Protein AF-A0AAE4Z871-F1 (afdb_monomer_lite)

Radius of gyration: 16.21 Å; chains: 1; bounding box: 38×29×52 Å

InterPro domains:
  IPR029467 Cytochrome c7-like [PF14522] (44-111)
  IPR036280 Multiheme cytochrome superfamily [SSF48695] (10-112)

Structure (mmCIF, N/CA/C/O backbone):
data_AF-A0AAE4Z871-F1
#
_entry.id   AF-A0AAE4Z871-F1
#
loop_
_atom_site.group_PDB
_atom_site.id
_atom_site.type_symbol
_atom_site.label_atom_id
_atom_site.label_alt_id
_atom_site.label_comp_id
_atom_site.label_asym_id
_atom_site.label_entity_id
_atom_site.label_seq_id
_atom_site.pdbx_PDB_ins_code
_atom_site.Cartn_x
_atom_site.Cartn_y
_atom_site.Cartn_z
_atom_site.occupancy
_atom_site.B_iso_or_equiv
_atom_site.auth_seq_id
_atom_site.auth_comp_id
_atom_site.auth_asym_id
_atom_site.auth_atom_id
_atom_site.pdbx_PDB_model_num
ATOM 1 N N . MET A 1 1 ? 9.277 -6.569 34.953 1.00 35.94 1 MET A N 1
ATOM 2 C CA . MET A 1 1 ? 7.837 -6.602 34.624 1.00 35.94 1 MET A CA 1
ATOM 3 C C . MET A 1 1 ? 7.562 -5.436 33.687 1.00 35.94 1 MET A C 1
ATOM 5 O O . MET A 1 1 ? 7.452 -4.317 34.159 1.00 35.94 1 MET A O 1
ATOM 9 N N . LEU A 1 2 ? 7.569 -5.673 32.374 1.00 38.47 2 LEU A N 1
ATOM 10 C CA . LEU A 1 2 ? 7.158 -4.690 31.367 1.00 38.47 2 LEU A CA 1
ATOM 11 C C . LEU A 1 2 ? 5.918 -5.265 30.688 1.00 38.47 2 LEU A C 1
ATOM 13 O O . LEU A 1 2 ? 5.998 -6.241 29.948 1.00 38.47 2 LEU A O 1
ATOM 17 N N . LEU A 1 3 ? 4.769 -4.721 31.068 1.00 42.34 3 LEU A N 1
ATOM 18 C CA . LEU A 1 3 ? 3.462 -5.076 30.540 1.00 42.34 3 LEU A CA 1
ATOM 19 C C . LEU A 1 3 ? 3.262 -4.379 29.187 1.00 42.34 3 LEU A C 1
ATOM 21 O O . LEU A 1 3 ? 3.336 -3.158 29.113 1.00 42.34 3 LEU A O 1
ATOM 25 N N . GLY A 1 4 ? 2.964 -5.173 28.155 1.00 43.28 4 GLY A N 1
ATOM 26 C CA . GLY A 1 4 ? 1.944 -4.841 27.155 1.00 43.28 4 GLY A CA 1
ATOM 27 C C . GLY A 1 4 ? 2.283 -3.829 26.056 1.00 43.28 4 GLY A C 1
ATOM 28 O O . GLY A 1 4 ? 1.687 -2.762 26.024 1.00 43.28 4 GLY A O 1
ATOM 29 N N . ALA A 1 5 ? 3.114 -4.210 25.081 1.00 45.12 5 ALA A N 1
ATOM 30 C CA . ALA A 1 5 ? 3.105 -3.588 23.743 1.00 45.12 5 ALA A CA 1
ATOM 31 C C . ALA A 1 5 ? 2.596 -4.535 22.630 1.00 45.12 5 ALA A C 1
ATOM 33 O O . ALA A 1 5 ? 2.492 -4.139 21.477 1.00 45.12 5 ALA A O 1
ATOM 34 N N . PHE A 1 6 ? 2.249 -5.783 22.960 1.00 47.66 6 PHE A N 1
ATOM 35 C CA . PHE A 1 6 ? 2.046 -6.852 21.971 1.00 47.66 6 PHE A CA 1
ATOM 36 C C . PHE A 1 6 ? 0.598 -7.074 21.506 1.00 47.66 6 PHE A C 1
ATOM 38 O O . PHE A 1 6 ? 0.361 -7.978 20.720 1.00 47.66 6 PHE A O 1
ATOM 45 N N . ALA A 1 7 ? -0.374 -6.270 21.944 1.00 46.84 7 ALA A N 1
ATOM 46 C CA . ALA A 1 7 ? -1.789 -6.513 21.625 1.00 46.84 7 ALA A CA 1
ATOM 47 C C . ALA A 1 7 ? -2.278 -5.889 20.296 1.00 46.84 7 ALA A C 1
ATOM 49 O O . ALA A 1 7 ? -3.473 -5.920 20.027 1.00 46.84 7 ALA A O 1
ATOM 50 N N . TRP A 1 8 ? -1.395 -5.286 19.488 1.00 50.84 8 TRP A N 1
ATOM 51 C CA . TRP A 1 8 ? -1.806 -4.473 18.326 1.00 50.84 8 TRP A CA 1
ATOM 52 C C . TRP A 1 8 ? -1.045 -4.774 17.032 1.00 50.84 8 TRP A C 1
ATOM 54 O O . TRP A 1 8 ? -1.415 -4.244 15.986 1.00 50.84 8 TRP A O 1
ATOM 64 N N . GLN A 1 9 ? 0.005 -5.601 17.075 1.00 57.50 9 GLN A N 1
ATOM 65 C CA . GLN A 1 9 ? 0.716 -6.003 15.864 1.00 57.50 9 GLN A CA 1
ATOM 66 C C . GLN A 1 9 ? -0.124 -7.058 15.145 1.00 57.50 9 GLN A C 1
ATOM 68 O O . GLN A 1 9 ? -0.557 -8.015 15.784 1.00 57.50 9 GLN A O 1
ATOM 73 N N . GLN A 1 10 ? -0.339 -6.920 13.837 1.00 65.56 10 GLN A N 1
ATOM 74 C CA . GLN A 1 10 ? -0.950 -8.007 13.079 1.00 65.56 10 GLN A CA 1
ATOM 75 C C . GLN A 1 10 ? -0.108 -9.272 13.170 1.00 65.56 10 GLN A C 1
ATOM 77 O O . GLN A 1 10 ? 1.022 -9.328 12.673 1.00 65.56 10 GLN A O 1
ATOM 82 N N . GLU A 1 11 ? -0.676 -10.294 13.804 1.00 66.56 11 GLU A N 1
ATOM 83 C CA . GLU A 1 11 ? -0.100 -11.626 13.807 1.00 66.56 11 GLU A CA 1
ATOM 84 C C . GLU A 1 11 ? 0.019 -12.114 12.359 1.00 66.56 11 GLU A C 1
ATOM 86 O O . GLU A 1 11 ? -0.942 -12.110 11.594 1.00 66.56 11 GLU A O 1
ATOM 91 N N . GLY A 1 12 ? 1.228 -12.504 11.955 1.00 73.75 12 GLY A N 1
ATOM 92 C CA . GLY A 1 12 ? 1.465 -13.037 10.615 1.00 73.75 12 GLY A CA 1
ATOM 93 C C . GLY A 1 12 ? 1.640 -12.003 9.498 1.00 73.75 12 GLY A C 1
ATOM 94 O O . GLY A 1 12 ? 1.755 -12.426 8.344 1.00 73.75 12 GLY A O 1
ATOM 95 N N . TRP A 1 13 ? 1.739 -10.696 9.797 1.00 83.94 13 TRP A N 1
ATOM 96 C CA . TRP A 1 13 ? 2.180 -9.718 8.792 1.00 83.94 13 TRP A CA 1
ATOM 97 C C . TRP A 1 13 ? 3.550 -10.115 8.234 1.00 83.94 13 TRP A C 1
ATOM 99 O O . TRP A 1 13 ? 4.509 -10.338 8.979 1.00 83.94 13 TRP A O 1
ATOM 109 N N . LYS A 1 14 ? 3.647 -10.190 6.906 1.00 87.25 14 LYS A N 1
ATOM 110 C CA . LYS A 1 14 ? 4.905 -10.433 6.199 1.00 87.25 14 LYS A CA 1
ATOM 111 C C . LYS A 1 14 ? 5.293 -9.166 5.464 1.00 87.25 14 LYS A C 1
ATOM 113 O O . LYS A 1 14 ? 4.606 -8.776 4.524 1.00 87.25 14 LYS A O 1
ATOM 118 N N . THR A 1 15 ? 6.403 -8.562 5.879 1.00 91.19 15 THR A N 1
ATOM 119 C CA . THR A 1 15 ? 6.955 -7.382 5.214 1.00 91.19 15 THR A CA 1
ATOM 120 C C . THR A 1 15 ? 7.202 -7.682 3.729 1.00 91.19 15 THR A C 1
ATOM 122 O O . THR A 1 15 ? 7.912 -8.645 3.418 1.00 91.19 15 THR A O 1
ATOM 125 N N . PRO A 1 16 ? 6.605 -6.904 2.808 1.00 92.94 16 PRO A N 1
ATOM 126 C CA . PRO A 1 16 ? 6.835 -7.055 1.377 1.00 92.94 16 PRO A CA 1
ATOM 127 C C . PRO A 1 16 ? 8.303 -6.781 1.020 1.00 92.94 16 PRO A C 1
ATOM 129 O O . PRO A 1 16 ? 8.923 -5.926 1.648 1.00 92.94 16 PRO A O 1
ATOM 132 N N . PRO A 1 17 ? 8.878 -7.449 0.007 1.00 95.19 17 PRO A N 1
ATOM 133 C CA . PRO A 1 17 ? 10.229 -7.129 -0.444 1.00 95.19 17 PRO A CA 1
ATOM 134 C C . PRO A 1 17 ? 10.292 -5.708 -1.019 1.00 95.19 17 PRO A C 1
ATOM 136 O O . PRO A 1 17 ? 9.356 -5.270 -1.685 1.00 95.19 17 PRO A O 1
ATOM 139 N N . VAL A 1 18 ? 11.413 -5.021 -0.818 1.00 97.31 18 VAL A N 1
ATOM 140 C CA . VAL A 1 18 ? 11.697 -3.730 -1.464 1.00 97.31 18 VAL A CA 1
ATOM 141 C C . VAL A 1 18 ? 12.057 -3.952 -2.939 1.00 97.31 18 VAL A C 1
ATOM 143 O O . VAL A 1 18 ? 12.648 -4.977 -3.294 1.00 97.31 18 VAL A O 1
ATOM 146 N N . ILE A 1 19 ? 11.695 -3.005 -3.809 1.00 96.56 19 ILE A N 1
ATOM 147 C CA . ILE A 1 19 ? 12.060 -3.033 -5.233 1.00 96.56 19 ILE A CA 1
ATOM 148 C C . ILE A 1 19 ? 13.589 -3.012 -5.378 1.00 96.56 19 ILE A C 1
ATOM 150 O O . ILE A 1 19 ? 14.279 -2.178 -4.802 1.00 96.56 19 ILE A O 1
ATOM 154 N N . ALA A 1 20 ? 14.127 -3.933 -6.180 1.00 95.31 20 ALA A N 1
ATOM 155 C CA . ALA A 1 20 ? 15.572 -4.119 -6.343 1.00 95.31 20 ALA A CA 1
ATOM 156 C C . ALA A 1 20 ? 16.225 -3.192 -7.392 1.00 95.31 20 ALA A C 1
ATOM 158 O O . ALA A 1 20 ? 17.433 -3.268 -7.614 1.00 95.31 20 ALA A O 1
ATOM 159 N N . HIS A 1 21 ? 15.441 -2.357 -8.074 1.00 95.38 21 HIS A N 1
ATOM 160 C CA . HIS A 1 21 ? 15.881 -1.451 -9.134 1.00 95.38 21 HIS A CA 1
ATOM 161 C C . HIS A 1 21 ? 15.245 -0.062 -8.980 1.00 95.38 21 HIS A C 1
ATOM 163 O O . HIS A 1 21 ? 14.261 0.113 -8.266 1.00 95.38 21 HIS A O 1
ATOM 169 N N . GLY A 1 22 ? 15.798 0.940 -9.665 1.00 95.19 22 GLY A N 1
ATOM 170 C CA . GLY A 1 22 ? 15.179 2.265 -9.729 1.00 95.19 22 GLY A CA 1
ATOM 171 C C . GLY A 1 22 ? 13.841 2.226 -10.474 1.00 95.19 22 GLY A C 1
ATOM 172 O O . GLY A 1 22 ? 13.674 1.437 -11.404 1.00 95.19 22 GLY A O 1
ATOM 173 N N . VAL A 1 23 ? 12.901 3.078 -10.065 1.00 95.25 23 VAL A N 1
ATOM 174 C CA . VAL A 1 23 ? 11.558 3.171 -10.671 1.00 95.25 23 VAL A CA 1
ATOM 175 C C . VAL A 1 23 ? 11.393 4.356 -11.621 1.00 95.25 23 VAL A C 1
ATOM 177 O O . VAL A 1 23 ? 10.394 4.419 -12.327 1.00 95.25 23 VAL A O 1
ATOM 180 N N . GLU A 1 24 ? 12.361 5.275 -11.665 1.00 95.38 24 GLU A N 1
ATOM 181 C CA . GLU A 1 24 ? 12.335 6.429 -12.571 1.00 95.38 24 GLU A CA 1
ATOM 182 C C . GLU A 1 24 ? 12.338 5.958 -14.036 1.00 95.38 24 GLU A C 1
ATOM 184 O O . GLU A 1 24 ? 13.233 5.230 -14.474 1.00 95.38 24 GLU A O 1
ATOM 189 N N . GLY A 1 25 ? 11.301 6.335 -14.785 1.00 95.38 25 GLY A N 1
ATOM 190 C CA . GLY A 1 25 ? 11.033 5.865 -16.145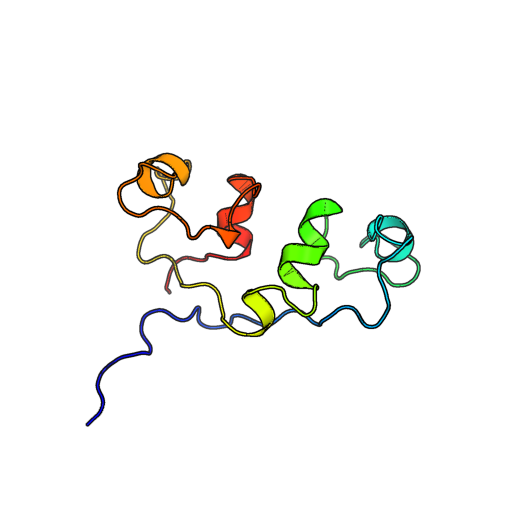 1.00 95.38 25 GLY A CA 1
ATOM 191 C C . GLY A 1 25 ? 10.467 4.439 -16.238 1.00 95.38 25 GLY A C 1
ATOM 192 O O . GLY A 1 25 ? 10.338 3.908 -17.343 1.00 95.38 25 GLY A O 1
ATOM 193 N N . GLN A 1 26 ? 10.161 3.798 -15.106 1.00 95.19 26 GLN A N 1
ATOM 194 C CA . GLN A 1 26 ? 9.608 2.440 -14.994 1.00 95.19 26 GLN A CA 1
ATOM 195 C C . GLN A 1 26 ? 8.393 2.388 -14.051 1.00 95.19 26 GLN A C 1
ATOM 197 O O . GLN A 1 26 ? 8.108 1.367 -13.425 1.00 95.19 26 GLN A O 1
ATOM 202 N N . GLU A 1 27 ? 7.647 3.485 -13.958 1.00 95.56 27 GLU A N 1
ATOM 203 C CA . GLU A 1 27 ? 6.545 3.666 -13.011 1.00 95.56 27 GLU A CA 1
ATOM 204 C C . GLU A 1 27 ? 5.337 2.784 -13.347 1.00 95.56 27 GLU A C 1
ATOM 206 O O . GLU A 1 27 ? 4.519 2.495 -12.479 1.00 95.56 27 GLU A O 1
ATOM 211 N N . THR A 1 28 ? 5.226 2.313 -14.595 1.00 96.62 28 THR A N 1
ATOM 212 C CA . THR A 1 28 ? 4.221 1.314 -14.993 1.00 96.62 28 THR A CA 1
ATOM 213 C C . THR A 1 28 ? 4.719 -0.096 -14.659 1.00 96.62 28 THR A C 1
ATOM 215 O O . THR A 1 28 ? 5.025 -0.896 -15.546 1.00 96.62 28 THR A O 1
ATOM 218 N N . CYS A 1 29 ? 4.817 -0.394 -13.362 1.00 97.06 29 CYS A N 1
ATOM 219 C CA . CYS A 1 29 ? 5.246 -1.667 -12.780 1.00 97.06 29 CYS A CA 1
ATOM 220 C C . CYS A 1 29 ? 4.666 -2.886 -13.517 1.00 97.06 29 CYS A C 1
ATOM 222 O O . CYS A 1 29 ? 5.389 -3.835 -13.835 1.00 97.06 29 CYS A O 1
ATOM 224 N N . LEU A 1 30 ? 3.367 -2.852 -13.835 1.00 96.81 30 LEU A N 1
ATOM 225 C CA . LEU A 1 30 ? 2.659 -3.970 -14.463 1.00 96.81 30 LEU A CA 1
ATOM 226 C C . LEU A 1 30 ? 3.096 -4.266 -15.908 1.00 96.81 30 LEU A C 1
ATOM 228 O O . LEU A 1 30 ? 2.772 -5.338 -16.406 1.00 96.81 30 LEU A O 1
ATOM 232 N N . MET A 1 31 ? 3.877 -3.408 -16.578 1.00 95.75 31 MET A N 1
ATOM 233 C CA . MET A 1 31 ? 4.465 -3.766 -17.882 1.00 95.75 31 MET A CA 1
ATOM 234 C C . MET A 1 31 ? 5.420 -4.961 -17.775 1.00 95.75 31 MET A C 1
ATOM 236 O O . MET A 1 31 ? 5.478 -5.793 -18.678 1.00 95.75 31 MET A O 1
ATOM 240 N N . CYS A 1 32 ? 6.158 -5.052 -16.666 1.00 96.69 32 CYS A N 1
ATOM 241 C CA . CYS A 1 32 ? 7.143 -6.107 -16.425 1.00 96.69 32 CYS A CA 1
ATOM 242 C C . CYS A 1 32 ? 6.687 -7.087 -15.341 1.00 96.69 32 CYS A C 1
ATOM 244 O O . CYS A 1 32 ? 7.039 -8.263 -15.403 1.00 96.69 32 CYS A O 1
ATOM 246 N N . HIS A 1 33 ? 5.890 -6.623 -14.378 1.00 97.12 33 HIS A N 1
ATOM 247 C CA . HIS A 1 33 ? 5.469 -7.392 -13.208 1.00 97.12 33 HIS A CA 1
ATOM 248 C C . HIS A 1 33 ? 4.020 -7.887 -13.271 1.00 97.12 33 HIS A C 1
ATOM 250 O O . HIS A 1 33 ? 3.473 -8.265 -12.238 1.00 97.12 33 HIS A O 1
ATOM 256 N N . ASN A 1 34 ? 3.387 -7.920 -14.451 1.00 95.94 34 ASN A N 1
ATOM 257 C CA . ASN A 1 34 ? 2.036 -8.469 -14.591 1.00 95.94 34 ASN A CA 1
ATOM 258 C C . ASN A 1 34 ? 1.954 -9.893 -13.981 1.00 95.94 34 ASN A C 1
ATOM 260 O O . ASN A 1 34 ? 2.716 -10.763 -14.423 1.00 95.94 34 ASN A O 1
ATOM 264 N N . PRO A 1 35 ? 1.060 -10.149 -13.003 1.00 95.75 35 PRO A N 1
ATOM 265 C CA . PRO A 1 35 ? 0.876 -11.478 -12.414 1.00 95.75 35 PRO A CA 1
ATOM 266 C C . PRO A 1 35 ? 0.543 -12.573 -13.439 1.00 95.75 35 PRO A C 1
ATOM 268 O O . PRO A 1 35 ? 0.925 -13.725 -13.249 1.00 95.75 35 PRO A O 1
ATOM 271 N N . ASP A 1 36 ? -0.098 -12.208 -14.552 1.00 93.25 36 ASP A N 1
ATOM 272 C CA . ASP A 1 36 ? -0.571 -13.128 -15.590 1.00 93.25 36 ASP A CA 1
ATOM 273 C C . ASP A 1 36 ? 0.476 -13.414 -16.686 1.00 93.25 36 ASP A C 1
ATOM 275 O O . ASP A 1 36 ? 0.156 -14.019 -17.711 1.00 93.25 36 ASP A O 1
ATOM 279 N N . GLY A 1 37 ? 1.737 -13.000 -16.495 1.00 91.00 37 GLY A N 1
ATOM 280 C CA . GLY A 1 37 ? 2.838 -13.369 -17.399 1.00 91.00 37 GLY A CA 1
ATOM 281 C C . GLY A 1 37 ? 3.796 -12.247 -17.797 1.00 91.00 37 GLY A C 1
ATOM 282 O O . GLY A 1 37 ? 4.311 -12.261 -18.914 1.00 91.00 37 GLY A O 1
ATOM 283 N N . GLY A 1 38 ? 4.044 -11.271 -16.921 1.00 92.44 38 GLY A N 1
ATOM 284 C CA . GLY A 1 38 ? 5.106 -10.280 -17.117 1.00 92.44 38 GLY A CA 1
ATOM 285 C C . GLY A 1 38 ? 6.511 -10.904 -17.218 1.00 92.44 38 GLY A C 1
ATOM 286 O O . GLY A 1 38 ? 6.703 -12.097 -17.002 1.00 92.44 38 GLY A O 1
ATOM 287 N N . MET A 1 39 ? 7.528 -10.095 -17.528 1.00 94.69 39 MET A N 1
ATOM 288 C CA . MET A 1 39 ? 8.929 -10.547 -17.577 1.00 94.69 39 MET A CA 1
ATOM 289 C C . MET A 1 39 ? 9.417 -11.109 -16.232 1.00 94.69 39 MET A C 1
ATOM 291 O O . MET A 1 39 ? 10.133 -12.108 -16.197 1.00 94.69 39 MET A O 1
ATOM 295 N N . VAL A 1 40 ? 9.020 -10.466 -15.132 1.00 94.81 40 VAL A N 1
ATOM 296 C CA . VAL A 1 40 ? 9.269 -10.918 -13.758 1.00 94.81 40 VAL A CA 1
ATOM 297 C C . VAL A 1 40 ? 7.935 -10.830 -13.013 1.00 94.81 40 VAL A C 1
ATOM 299 O O . VAL A 1 40 ? 7.696 -9.849 -12.314 1.00 94.81 40 VAL A O 1
ATOM 302 N N . PRO A 1 41 ? 7.014 -11.790 -13.198 1.00 96.12 41 PRO A N 1
ATOM 303 C CA . PRO A 1 41 ? 5.650 -11.670 -12.691 1.00 96.12 41 PRO A CA 1
ATOM 304 C C . PRO A 1 41 ? 5.604 -11.429 -11.181 1.00 96.12 41 PRO A C 1
ATOM 306 O O . PRO A 1 41 ? 6.323 -12.080 -10.417 1.00 96.12 41 PRO A O 1
ATOM 309 N N . ALA A 1 42 ? 4.728 -10.523 -10.743 1.00 96.31 42 ALA A N 1
ATOM 310 C CA . ALA A 1 42 ? 4.340 -10.458 -9.341 1.00 96.31 42 ALA A CA 1
ATOM 311 C C . ALA A 1 42 ? 3.613 -11.758 -8.926 1.00 96.31 42 ALA A C 1
ATOM 313 O O . ALA A 1 42 ? 3.121 -12.499 -9.782 1.00 96.31 42 ALA A O 1
ATOM 314 N N . PRO A 1 43 ? 3.519 -12.070 -7.620 1.00 95.00 43 PRO A N 1
ATOM 315 C CA . PRO A 1 43 ? 2.794 -13.252 -7.167 1.00 95.00 43 PRO A CA 1
ATOM 316 C C . PRO A 1 43 ? 1.330 -13.234 -7.625 1.00 95.00 43 PRO A C 1
ATOM 318 O O . PRO A 1 43 ? 0.697 -12.184 -7.595 1.00 95.00 43 PRO A O 1
ATOM 321 N N . ALA A 1 44 ? 0.747 -14.400 -7.919 1.00 93.12 44 ALA A N 1
ATOM 322 C CA . ALA A 1 44 ? -0.663 -14.519 -8.327 1.00 93.12 44 ALA A CA 1
ATOM 323 C C . ALA A 1 44 ? -1.663 -13.932 -7.305 1.00 93.12 44 ALA A C 1
ATOM 325 O O . ALA A 1 44 ? -2.776 -13.563 -7.644 1.00 93.12 44 ALA A O 1
ATOM 326 N N . THR A 1 45 ? -1.270 -13.771 -6.039 1.00 91.19 45 THR A N 1
ATOM 327 C CA . THR A 1 45 ? -2.073 -13.060 -5.023 1.00 91.19 45 THR A CA 1
ATOM 328 C C . THR A 1 45 ? -2.190 -11.547 -5.261 1.00 91.19 45 THR A C 1
ATOM 330 O O . THR A 1 45 ? -2.849 -10.849 -4.490 1.00 91.19 45 THR A O 1
ATOM 333 N N . HIS A 1 46 ? -1.513 -11.026 -6.285 1.00 94.19 46 HIS A N 1
ATOM 334 C CA . HIS A 1 46 ? -1.559 -9.632 -6.720 1.00 94.19 46 HIS A CA 1
ATOM 335 C C . HIS A 1 46 ? -2.441 -9.437 -7.956 1.00 94.19 46 HIS A C 1
ATOM 337 O O . HIS A 1 46 ? -2.472 -8.335 -8.499 1.00 94.19 46 HIS A O 1
ATOM 343 N N . THR A 1 47 ? -3.160 -10.472 -8.401 1.00 91.44 47 THR A N 1
ATOM 344 C CA . THR A 1 47 ? -4.196 -10.327 -9.426 1.00 91.44 47 THR A CA 1
ATOM 345 C C . THR A 1 47 ? -5.162 -9.207 -9.023 1.00 91.44 47 THR A C 1
ATOM 347 O O . THR A 1 47 ? -5.485 -9.056 -7.845 1.00 91.44 47 THR A O 1
ATOM 350 N N . GLU A 1 48 ? -5.537 -8.373 -9.997 1.00 88.19 48 GLU A N 1
ATOM 351 C CA . GLU A 1 48 ? -6.408 -7.192 -9.836 1.00 88.19 48 GLU A CA 1
ATOM 352 C C . GLU A 1 48 ? -5.839 -6.029 -9.004 1.00 88.19 48 GLU A C 1
ATOM 354 O O . GLU A 1 48 ? -6.514 -5.016 -8.832 1.00 88.19 48 GLU A O 1
ATOM 359 N N . ARG A 1 49 ? -4.585 -6.096 -8.538 1.00 93.25 49 ARG A N 1
ATOM 360 C CA . ARG A 1 49 ? -3.935 -4.929 -7.929 1.00 93.25 49 ARG A CA 1
ATOM 361 C C . ARG A 1 49 ? -3.550 -3.928 -9.017 1.00 93.25 49 ARG A C 1
ATOM 363 O O . ARG A 1 49 ? -2.777 -4.291 -9.908 1.00 93.25 49 ARG A O 1
ATOM 370 N N . PRO A 1 50 ? -4.049 -2.684 -8.965 1.00 94.62 50 PRO A N 1
ATOM 371 C CA . PRO A 1 50 ? -3.706 -1.699 -9.973 1.00 94.62 50 PRO A CA 1
ATOM 372 C C . PRO A 1 50 ? -2.269 -1.201 -9.768 1.00 94.62 50 PRO A C 1
ATOM 374 O O . PRO A 1 50 ? -1.643 -1.419 -8.728 1.00 94.62 50 PRO A O 1
ATOM 377 N N . ASN A 1 51 ? -1.726 -0.544 -10.785 1.00 95.94 51 ASN A N 1
ATOM 378 C CA . ASN A 1 51 ? -0.318 -0.165 -10.822 1.00 95.94 51 ASN A CA 1
ATOM 379 C C . ASN A 1 51 ? 0.068 0.813 -9.694 1.00 95.94 51 ASN A C 1
ATOM 381 O O . ASN A 1 51 ? 1.178 0.787 -9.170 1.00 95.94 51 ASN A O 1
ATOM 385 N N . GLU A 1 52 ? -0.866 1.666 -9.293 1.00 92.81 52 GLU A N 1
ATOM 386 C CA . GLU A 1 52 ? -0.646 2.799 -8.395 1.00 92.81 52 GLU A CA 1
ATOM 387 C C . GLU A 1 52 ? -0.396 2.371 -6.944 1.00 92.81 52 GLU A C 1
ATOM 389 O O . GLU A 1 52 ? 0.160 3.140 -6.161 1.00 92.81 52 GLU A O 1
ATOM 394 N N . ILE A 1 53 ? -0.772 1.142 -6.574 1.00 94.25 53 ILE A N 1
ATOM 395 C CA . ILE A 1 53 ? -0.662 0.670 -5.188 1.00 94.25 53 ILE A CA 1
ATOM 396 C C . ILE A 1 53 ? 0.640 -0.081 -4.905 1.00 94.25 53 ILE A C 1
ATOM 398 O O . ILE A 1 53 ? 0.932 -0.395 -3.752 1.00 94.25 53 ILE A O 1
ATOM 402 N N . CYS A 1 54 ? 1.450 -0.373 -5.930 1.00 95.81 54 CYS A N 1
ATOM 403 C CA . CYS A 1 54 ? 2.683 -1.148 -5.776 1.00 95.81 54 CYS A CA 1
ATOM 404 C C . CYS A 1 54 ? 3.661 -0.477 -4.797 1.00 95.81 54 CYS A C 1
ATOM 406 O O . CYS A 1 54 ? 4.235 -1.138 -3.926 1.00 95.81 54 CYS A O 1
ATOM 408 N N . LEU A 1 55 ? 3.808 0.847 -4.899 1.00 95.19 55 LEU A N 1
ATOM 409 C CA . LEU A 1 55 ? 4.736 1.620 -4.072 1.00 95.19 55 LEU A CA 1
ATOM 410 C C . LEU A 1 55 ? 4.264 1.798 -2.625 1.00 95.19 55 LEU A C 1
ATOM 412 O O . LEU A 1 55 ? 5.090 2.066 -1.761 1.00 95.19 55 LEU A O 1
ATOM 416 N N . TRP A 1 56 ? 2.985 1.562 -2.314 1.00 93.94 56 TRP A N 1
ATOM 417 C CA . TRP A 1 56 ? 2.506 1.584 -0.922 1.00 93.94 56 TRP A CA 1
ATOM 418 C C . TRP A 1 56 ? 3.138 0.485 -0.068 1.00 93.94 56 TRP A C 1
ATOM 420 O O . TRP A 1 56 ? 3.169 0.589 1.158 1.00 93.94 56 TRP A O 1
ATOM 430 N N . CYS A 1 57 ? 3.610 -0.577 -0.721 1.00 94.12 57 CYS A N 1
ATOM 431 C CA . CYS A 1 57 ? 4.238 -1.717 -0.079 1.00 94.12 57 CYS A CA 1
ATOM 432 C C . CYS A 1 57 ? 5.716 -1.834 -0.421 1.00 94.12 57 CYS A C 1
ATOM 434 O O . CYS A 1 57 ? 6.507 -2.088 0.475 1.00 94.12 57 CYS A O 1
ATOM 436 N N . HIS A 1 58 ? 6.085 -1.699 -1.694 1.00 96.12 58 HIS A N 1
ATOM 437 C CA . HIS A 1 58 ? 7.401 -2.114 -2.179 1.00 96.12 58 HIS A CA 1
ATOM 438 C C . HIS A 1 58 ? 8.429 -0.977 -2.301 1.00 96.12 58 HIS A C 1
ATOM 440 O O . HIS A 1 58 ? 9.590 -1.252 -2.613 1.00 96.12 58 HIS A O 1
ATOM 446 N N . ALA A 1 59 ? 8.039 0.281 -2.059 1.00 95.56 59 ALA A N 1
ATOM 447 C CA . ALA A 1 59 ? 9.003 1.375 -1.945 1.00 95.56 59 ALA A CA 1
ATOM 448 C C . ALA A 1 59 ? 9.877 1.191 -0.694 1.00 95.56 59 ALA A C 1
ATOM 450 O O . ALA A 1 59 ? 9.402 0.691 0.327 1.00 95.56 59 ALA A O 1
ATOM 451 N N . GLU A 1 60 ? 11.148 1.589 -0.772 1.00 95.25 60 GLU A N 1
ATOM 452 C CA . GLU A 1 60 ? 12.101 1.460 0.342 1.00 95.25 60 GLU A CA 1
ATOM 453 C C . GLU A 1 60 ? 11.634 2.224 1.588 1.00 95.25 60 GLU A C 1
ATOM 455 O O . GLU A 1 60 ? 11.788 1.753 2.713 1.00 95.25 60 GLU A O 1
ATOM 460 N N . ASP A 1 61 ? 11.007 3.377 1.376 1.00 93.31 61 ASP A N 1
ATOM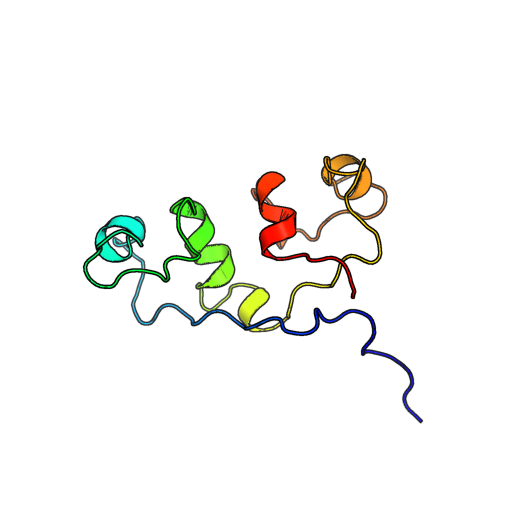 461 C CA . ASP A 1 61 ? 10.492 4.273 2.404 1.00 93.31 61 ASP A CA 1
ATOM 462 C C . ASP A 1 61 ? 9.006 4.049 2.734 1.00 93.31 61 ASP A C 1
ATOM 464 O O . ASP A 1 61 ? 8.435 4.785 3.544 1.00 93.31 61 ASP A O 1
ATOM 468 N N . ALA A 1 62 ? 8.364 3.019 2.170 1.00 93.25 62 ALA A N 1
ATOM 469 C CA . ALA A 1 62 ? 6.993 2.684 2.531 1.00 93.25 62 ALA A CA 1
ATOM 470 C C . ALA A 1 62 ? 6.896 2.342 4.028 1.00 93.25 62 ALA A C 1
ATOM 472 O O . ALA A 1 62 ? 7.657 1.525 4.546 1.00 93.25 62 ALA A O 1
ATOM 473 N N . ALA A 1 63 ? 5.904 2.903 4.729 1.00 91.50 63 ALA A N 1
ATOM 474 C CA . ALA A 1 63 ? 5.744 2.725 6.178 1.00 91.50 63 ALA A CA 1
ATOM 475 C C . ALA A 1 63 ? 5.749 1.245 6.620 1.00 91.50 63 ALA A C 1
ATOM 477 O O . ALA A 1 63 ? 6.328 0.891 7.652 1.00 91.50 63 ALA A O 1
ATOM 478 N N . VAL A 1 64 ? 5.176 0.363 5.793 1.00 91.31 64 VAL A N 1
ATOM 479 C CA . VAL A 1 64 ? 5.091 -1.081 6.058 1.00 91.31 64 VAL A CA 1
ATOM 480 C C . VAL A 1 64 ? 6.438 -1.812 6.061 1.00 91.31 64 VAL A C 1
ATOM 482 O O . VAL A 1 64 ? 6.504 -2.951 6.527 1.00 91.31 64 VAL A O 1
ATOM 485 N N . GLN A 1 65 ? 7.505 -1.175 5.568 1.00 93.69 65 GLN A N 1
ATOM 486 C CA . GLN A 1 65 ? 8.866 -1.713 5.606 1.00 93.69 65 GLN A CA 1
ATOM 487 C C . GLN A 1 65 ? 9.464 -1.695 7.013 1.00 93.69 65 GLN A C 1
ATOM 489 O O . GLN A 1 65 ? 10.295 -2.537 7.347 1.00 93.69 65 GLN A O 1
ATOM 494 N N . THR A 1 66 ? 9.018 -0.769 7.865 1.00 90.69 66 THR A N 1
ATOM 495 C CA . THR A 1 66 ? 9.551 -0.608 9.228 1.00 90.69 66 THR A CA 1
ATOM 496 C C . THR A 1 66 ? 8.534 -0.945 10.308 1.00 90.69 66 THR A C 1
ATOM 498 O O . THR A 1 66 ? 8.913 -1.382 11.393 1.00 90.69 66 THR A O 1
ATOM 501 N N . THR A 1 67 ? 7.245 -0.771 10.016 1.00 87.88 67 THR A N 1
ATOM 502 C CA . THR A 1 67 ? 6.166 -0.923 10.992 1.00 87.88 67 THR A CA 1
ATOM 503 C C . THR A 1 67 ? 5.032 -1.733 10.380 1.00 87.88 67 THR A C 1
ATOM 505 O O . THR A 1 67 ? 4.463 -1.332 9.369 1.00 87.88 67 THR A O 1
ATOM 508 N N . ALA A 1 68 ? 4.670 -2.869 10.985 1.00 88.56 68 ALA A N 1
ATOM 509 C CA . ALA A 1 68 ? 3.498 -3.603 10.511 1.00 88.56 68 ALA A CA 1
ATOM 510 C C . ALA A 1 68 ? 2.219 -2.783 10.753 1.00 88.56 68 ALA A C 1
ATOM 512 O O . ALA A 1 68 ? 2.121 -2.103 11.782 1.00 88.56 68 ALA A O 1
ATOM 513 N N .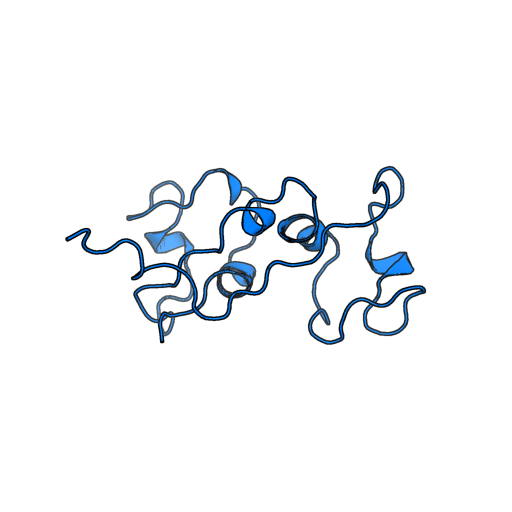 PRO A 1 69 ? 1.220 -2.877 9.864 1.00 89.88 69 PRO A N 1
ATOM 514 C CA . PRO A 1 69 ? -0.063 -2.240 10.099 1.00 89.88 69 PRO A CA 1
ATOM 515 C C . PRO A 1 69 ? -0.714 -2.776 11.388 1.00 89.88 69 PRO A C 1
ATOM 517 O O . PRO A 1 69 ? -0.640 -3.980 11.666 1.00 89.88 69 PRO A O 1
ATOM 520 N N . PRO A 1 70 ? -1.377 -1.921 12.182 1.00 89.19 70 PRO A N 1
ATOM 521 C CA . PRO A 1 70 ? -2.122 -2.372 13.346 1.00 89.19 70 PRO A CA 1
ATOM 522 C C . PRO A 1 70 ? -3.289 -3.277 12.943 1.00 89.19 70 PRO A C 1
ATOM 524 O O . PRO A 1 70 ? -3.913 -3.076 11.894 1.00 89.19 70 PRO A O 1
ATOM 527 N N . ALA A 1 71 ? -3.599 -4.257 13.790 1.00 89.44 71 ALA A N 1
ATOM 528 C CA . ALA A 1 71 ? -4.801 -5.075 13.643 1.00 89.44 71 ALA A CA 1
ATOM 529 C C . ALA A 1 71 ? -6.060 -4.250 13.963 1.00 89.44 71 ALA A C 1
ATOM 531 O O . ALA A 1 71 ? -6.026 -3.343 14.801 1.00 89.44 71 ALA A O 1
ATOM 532 N N . MET A 1 72 ? -7.180 -4.566 13.311 1.00 89.56 72 MET A N 1
ATOM 533 C CA . MET A 1 72 ? -8.466 -3.943 13.618 1.00 89.56 72 MET A CA 1
ATOM 534 C C . MET A 1 72 ? -9.022 -4.542 14.916 1.00 89.56 72 MET A C 1
ATOM 536 O O . MET A 1 72 ? -9.216 -5.757 14.989 1.00 89.56 72 MET A O 1
ATOM 540 N N . PRO A 1 73 ? -9.313 -3.720 15.941 1.00 88.00 73 PRO A N 1
ATOM 541 C CA . PRO A 1 73 ? -9.856 -4.203 17.211 1.00 88.00 73 PRO A CA 1
ATOM 542 C C . PRO A 1 73 ? -11.366 -4.500 17.143 1.00 88.00 73 PRO A C 1
ATOM 544 O O . PRO A 1 73 ? -11.979 -4.813 18.160 1.00 88.00 73 PRO A O 1
ATOM 547 N N . HIS A 1 74 ? -11.980 -4.355 15.969 1.00 89.81 74 HIS A N 1
ATOM 548 C CA . HIS A 1 74 ? -13.388 -4.617 15.703 1.00 89.81 74 HIS A CA 1
ATOM 549 C C . HIS A 1 74 ? -13.546 -5.295 14.335 1.00 89.81 74 HIS A C 1
ATOM 551 O O . HIS A 1 74 ? -12.656 -5.227 13.484 1.00 89.81 74 HIS A O 1
ATOM 557 N N . GLY A 1 75 ? -14.691 -5.947 14.129 1.00 90.12 75 GLY A N 1
ATOM 558 C CA . GLY A 1 75 ? -15.085 -6.460 12.818 1.00 90.12 75 GLY A CA 1
ATOM 559 C C . GLY A 1 75 ? -15.485 -5.339 11.856 1.00 90.12 75 GLY A C 1
ATOM 560 O O . GLY A 1 75 ? -15.701 -4.199 12.269 1.00 90.12 75 GLY A O 1
ATOM 561 N N . VAL A 1 76 ? -15.592 -5.680 10.571 1.00 90.12 76 VAL A N 1
ATOM 562 C CA . VAL A 1 76 ? -16.002 -4.748 9.501 1.00 90.12 76 VAL A CA 1
ATOM 563 C C . VAL A 1 76 ? -17.433 -4.973 9.012 1.00 90.12 76 VAL A C 1
ATOM 565 O O . VAL A 1 76 ? -17.936 -4.156 8.252 1.00 90.12 76 VAL A O 1
ATOM 568 N N . GLU A 1 77 ? -18.093 -6.053 9.439 1.00 91.19 77 GLU A N 1
ATOM 569 C CA . GLU A 1 77 ? -19.471 -6.360 9.041 1.00 91.19 77 GLU A CA 1
ATOM 570 C C . GLU A 1 77 ? -20.424 -5.253 9.520 1.00 91.19 77 GLU A C 1
ATOM 572 O O . GLU A 1 77 ? -20.525 -4.973 10.717 1.00 91.19 77 GLU A O 1
ATOM 577 N N . GLY A 1 78 ? -21.091 -4.592 8.571 1.00 91.12 78 GLY A N 1
ATOM 578 C CA . GLY A 1 78 ? -21.932 -3.420 8.819 1.00 91.12 78 GLY A CA 1
ATOM 579 C C . GLY A 1 78 ? -21.158 -2.120 9.090 1.00 91.12 78 GLY A C 1
ATOM 580 O O . GLY A 1 78 ? -21.767 -1.133 9.505 1.00 91.12 78 GLY A O 1
ATOM 581 N N . GLN A 1 79 ? -19.833 -2.114 8.902 1.00 90.81 79 GLN A N 1
ATOM 582 C CA . GLN A 1 79 ? -18.921 -0.974 9.091 1.00 90.81 79 GLN A CA 1
ATOM 583 C C . GLN A 1 79 ? -17.932 -0.827 7.918 1.00 90.81 79 GLN A C 1
ATOM 585 O O . GLN A 1 79 ? -16.782 -0.422 8.094 1.00 90.81 79 GLN A O 1
ATOM 590 N N . GLU A 1 80 ? -18.366 -1.161 6.704 1.00 90.69 80 GLU A N 1
ATOM 591 C CA . GLU A 1 80 ? -17.516 -1.217 5.511 1.00 90.69 80 GLU A CA 1
ATOM 592 C C . GLU A 1 80 ? -17.085 0.174 5.018 1.00 90.69 80 GLU A C 1
ATOM 594 O O . GLU A 1 80 ? -16.064 0.310 4.343 1.00 90.69 80 GLU A O 1
ATOM 599 N N . ASP A 1 81 ? -17.828 1.231 5.365 1.00 91.81 81 ASP A N 1
ATOM 600 C CA . ASP A 1 81 ? -17.426 2.608 5.074 1.00 91.81 81 ASP A CA 1
ATOM 601 C C . ASP A 1 81 ? -16.462 3.133 6.146 1.00 91.81 81 ASP A C 1
ATOM 603 O O . ASP A 1 81 ? -16.820 3.934 7.013 1.00 91.81 81 ASP A O 1
ATOM 607 N N . CYS A 1 82 ? -15.211 2.666 6.083 1.00 92.50 82 CYS A N 1
ATOM 608 C CA . CYS A 1 82 ? -14.171 2.934 7.083 1.00 92.50 82 CYS A CA 1
ATOM 609 C C . CYS A 1 82 ? -14.024 4.435 7.398 1.00 92.50 82 CYS A C 1
ATOM 611 O O . CYS A 1 82 ? -13.786 4.825 8.544 1.00 92.50 82 CYS A O 1
ATOM 613 N N . GLY A 1 83 ? -14.208 5.288 6.383 1.00 92.44 83 GLY A N 1
ATOM 614 C CA . GLY A 1 83 ? -14.096 6.743 6.478 1.00 92.44 83 GLY A CA 1
ATOM 615 C C . GLY A 1 83 ? -15.118 7.407 7.407 1.00 92.44 83 GLY A C 1
ATOM 616 O O . GLY A 1 83 ? -14.845 8.502 7.893 1.00 92.44 83 GLY A O 1
ATOM 617 N N . MET A 1 84 ? -16.240 6.755 7.733 1.00 92.50 84 MET A N 1
ATOM 618 C CA . MET A 1 84 ? -17.214 7.301 8.688 1.00 92.50 84 MET A CA 1
ATOM 619 C C . MET A 1 84 ? -16.606 7.521 10.079 1.00 92.50 84 MET A C 1
ATOM 621 O O . MET A 1 84 ? -16.935 8.492 10.757 1.00 92.50 84 MET A O 1
ATOM 625 N N . CYS A 1 85 ? -15.703 6.631 10.499 1.00 93.62 85 CYS A N 1
ATOM 626 C CA . CYS A 1 85 ? -15.012 6.729 11.785 1.00 93.62 85 CYS A CA 1
ATOM 627 C C . CYS A 1 85 ? -13.534 7.099 11.636 1.00 93.62 85 CYS A C 1
ATOM 629 O O . CYS A 1 85 ? -12.980 7.723 12.539 1.00 93.62 85 CYS A O 1
ATOM 631 N N . HIS A 1 86 ? -12.910 6.741 10.514 1.00 94.00 86 HIS A N 1
ATOM 632 C CA . HIS A 1 86 ? -11.481 6.929 10.276 1.00 94.00 86 HIS A CA 1
ATOM 633 C C . HIS A 1 86 ? -11.142 8.064 9.297 1.00 94.00 86 HIS A C 1
ATOM 635 O O . HIS A 1 86 ? -9.968 8.310 9.032 1.00 94.00 86 HIS A O 1
ATOM 641 N N . GLY A 1 87 ? -12.135 8.788 8.773 1.00 92.44 87 GLY A N 1
ATOM 642 C CA . GLY A 1 87 ? -11.912 9.990 7.965 1.00 92.44 87 GLY A CA 1
ATOM 643 C C . GLY A 1 87 ? -11.264 11.130 8.761 1.00 92.44 87 GLY A C 1
ATOM 644 O O . GLY A 1 87 ? -11.125 11.042 9.979 1.00 92.44 87 GLY A O 1
ATOM 645 N N . ALA A 1 88 ? -10.894 12.216 8.076 1.00 90.44 88 ALA A N 1
ATOM 646 C CA . ALA A 1 88 ? -10.178 13.352 8.675 1.00 90.44 88 ALA A CA 1
ATOM 647 C C . ALA A 1 88 ? -10.875 13.940 9.921 1.00 90.44 88 ALA A C 1
ATOM 649 O O . ALA A 1 88 ? -10.214 14.239 10.908 1.00 90.44 88 ALA A O 1
ATOM 650 N N . GLU A 1 89 ? -12.209 14.019 9.894 1.00 90.69 89 GLU A N 1
ATOM 651 C CA . GLU A 1 89 ? -13.058 14.496 11.001 1.00 90.69 89 GLU A CA 1
ATOM 652 C C . GLU A 1 89 ? -13.729 13.342 11.776 1.00 90.69 89 GLU A C 1
ATOM 654 O O . GLU A 1 89 ? -14.691 13.535 12.520 1.00 90.69 89 GLU A O 1
ATOM 659 N N . GLY A 1 90 ? -13.279 12.108 11.542 1.00 91.38 90 GLY A N 1
ATOM 660 C CA . GLY A 1 90 ? -13.832 10.910 12.157 1.00 91.38 90 GLY A CA 1
ATOM 661 C C . GLY A 1 90 ? -13.457 10.774 13.635 1.00 91.38 90 GLY A C 1
ATOM 662 O O . GLY A 1 90 ? -12.624 11.498 14.174 1.00 91.38 90 GLY A O 1
ATOM 663 N N . MET A 1 91 ? -14.049 9.783 14.302 1.00 93.50 91 MET A N 1
ATOM 664 C CA . MET A 1 91 ? -13.758 9.466 15.706 1.00 93.50 91 MET A CA 1
ATOM 665 C C . MET A 1 91 ? -12.280 9.126 15.954 1.00 93.50 91 MET A C 1
ATOM 667 O O . MET A 1 91 ? -11.739 9.438 17.015 1.00 93.50 91 MET A O 1
ATOM 671 N N . LYS A 1 92 ? -11.633 8.458 14.997 1.00 92.19 92 LYS A N 1
ATOM 672 C CA . LYS A 1 92 ? -10.222 8.074 15.067 1.00 92.19 92 LYS A CA 1
ATOM 673 C C . LYS A 1 92 ? -9.582 8.237 13.684 1.00 92.19 92 LYS A C 1
ATOM 675 O O . LYS A 1 92 ? -9.442 7.237 12.978 1.00 92.19 92 LYS A O 1
ATOM 680 N N . PRO A 1 93 ? -9.212 9.464 13.289 1.00 93.44 93 PRO A N 1
ATOM 681 C CA . PRO A 1 93 ? -8.696 9.741 11.954 1.00 93.44 93 PRO A CA 1
ATOM 682 C C . PRO A 1 93 ? -7.474 8.890 11.596 1.00 93.44 93 PRO A C 1
ATOM 684 O O . PRO A 1 93 ? -6.649 8.571 12.459 1.00 93.44 93 PRO A O 1
ATOM 687 N N . MET A 1 94 ? -7.362 8.524 10.319 1.00 93.56 94 MET A N 1
ATOM 688 C CA . MET A 1 94 ? -6.164 7.877 9.779 1.00 93.56 94 MET A CA 1
ATOM 689 C C . MET A 1 94 ? -4.947 8.810 9.873 1.00 93.56 94 MET A C 1
ATOM 691 O O . MET A 1 94 ? -5.102 10.033 9.815 1.00 93.56 94 MET A O 1
ATOM 695 N N . PRO A 1 95 ? -3.724 8.260 9.979 1.00 91.12 95 PRO A N 1
ATOM 696 C CA . PRO A 1 95 ? -2.517 9.064 9.855 1.00 91.12 95 PRO A CA 1
ATOM 697 C C . PRO A 1 95 ? -2.385 9.675 8.449 1.00 91.12 95 PRO A C 1
ATOM 699 O O . PRO A 1 95 ? -2.961 9.183 7.480 1.00 91.12 95 PRO A O 1
ATOM 702 N N . ALA A 1 96 ? -1.596 10.746 8.331 1.00 89.75 96 ALA A N 1
ATOM 703 C CA . ALA A 1 96 ? -1.454 11.507 7.084 1.00 89.75 96 ALA A CA 1
ATOM 704 C C . ALA A 1 96 ? -0.889 10.686 5.907 1.00 89.75 96 ALA A C 1
ATOM 706 O O . ALA A 1 96 ? -1.198 10.963 4.756 1.00 89.75 96 ALA A O 1
ATOM 707 N N . ASP A 1 97 ? -0.113 9.635 6.178 1.00 87.25 97 ASP A N 1
ATOM 708 C CA . ASP A 1 97 ? 0.451 8.736 5.160 1.00 87.25 97 ASP A CA 1
ATOM 709 C C . ASP A 1 97 ? -0.594 7.836 4.457 1.00 87.25 97 ASP A C 1
ATOM 711 O O . ASP A 1 97 ? -0.254 7.071 3.547 1.00 87.25 97 ASP A O 1
ATOM 715 N N . HIS A 1 98 ? -1.865 7.922 4.867 1.00 92.00 98 HIS A N 1
ATOM 716 C CA . HIS A 1 98 ? -3.011 7.296 4.203 1.00 92.00 98 HIS A CA 1
ATOM 717 C C . HIS A 1 98 ? -3.678 8.210 3.164 1.00 92.00 98 HIS A C 1
ATOM 719 O O . HIS A 1 98 ? -4.641 7.789 2.521 1.00 92.00 98 HIS A O 1
ATOM 725 N N . GLU A 1 99 ? -3.190 9.441 2.981 1.00 88.62 99 GLU A N 1
ATOM 726 C CA . GLU A 1 99 ? -3.709 10.364 1.973 1.00 88.62 99 GLU A CA 1
ATOM 727 C C . GLU A 1 99 ? -3.721 9.721 0.574 1.00 88.62 99 GLU A C 1
ATOM 729 O O . GLU A 1 99 ? -2.778 9.047 0.159 1.00 88.62 99 GLU A O 1
ATOM 734 N N . GLY A 1 100 ? -4.833 9.892 -0.147 1.00 86.44 100 GLY A N 1
ATOM 735 C CA . GLY A 1 100 ? -5.004 9.370 -1.505 1.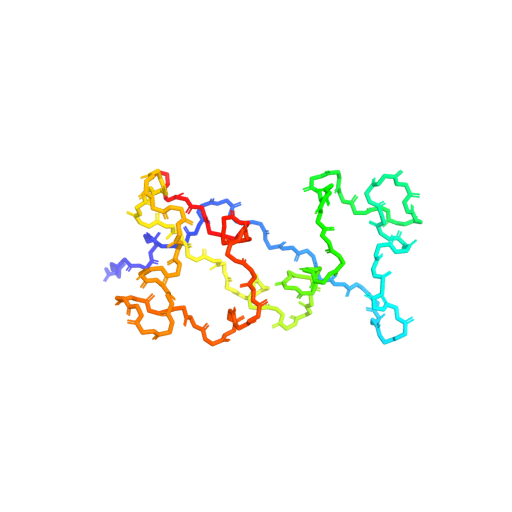00 86.44 100 GLY A CA 1
ATOM 736 C C . GLY A 1 100 ? -5.264 7.863 -1.615 1.00 86.44 100 GLY A C 1
ATOM 737 O O . GLY A 1 100 ? -5.465 7.376 -2.727 1.00 86.44 100 GLY A O 1
ATOM 738 N N . ARG A 1 101 ? -5.304 7.110 -0.506 1.00 90.69 101 ARG A N 1
ATOM 739 C CA . ARG A 1 101 ? -5.658 5.683 -0.540 1.00 90.69 101 ARG A CA 1
ATOM 740 C C . ARG A 1 101 ? -7.170 5.504 -0.602 1.00 90.69 101 ARG A C 1
ATOM 742 O O . ARG A 1 101 ? -7.907 6.037 0.225 1.00 90.69 101 ARG A O 1
ATOM 749 N N . ASP A 1 102 ? -7.632 4.721 -1.571 1.00 89.81 102 ASP A N 1
ATOM 750 C CA . ASP A 1 102 ? -9.047 4.376 -1.676 1.00 89.81 102 ASP A CA 1
ATOM 751 C C . ASP A 1 102 ? -9.471 3.429 -0.542 1.00 89.81 102 ASP A C 1
ATOM 753 O O . ASP A 1 102 ? -8.737 2.514 -0.155 1.00 89.81 102 ASP A O 1
ATOM 757 N N . LYS A 1 103 ? -10.688 3.637 -0.032 1.00 88.19 103 LYS A N 1
ATOM 758 C CA . LYS A 1 103 ? -11.265 2.869 1.077 1.00 88.19 103 LYS A CA 1
ATOM 759 C C . LYS A 1 103 ? -11.361 1.365 0.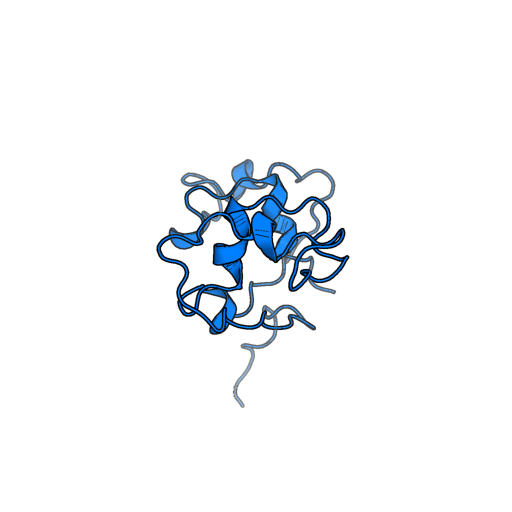813 1.00 88.19 103 LYS A C 1
ATOM 761 O O . LYS A 1 103 ? -11.319 0.581 1.756 1.00 88.19 103 LYS A O 1
ATOM 766 N N . GLN A 1 104 ? -11.425 0.941 -0.449 1.00 88.88 104 GLN A N 1
ATOM 767 C CA . GLN A 1 104 ? -11.450 -0.482 -0.797 1.00 88.88 104 GLN A CA 1
ATOM 768 C C . GLN A 1 104 ? -10.153 -1.222 -0.422 1.00 88.88 104 GLN A C 1
ATOM 770 O O . GLN A 1 104 ? -10.154 -2.444 -0.310 1.00 88.88 104 GLN A O 1
ATOM 775 N N . TYR A 1 105 ? -9.048 -0.499 -0.200 1.00 91.38 105 TYR A N 1
ATOM 776 C CA . TYR A 1 105 ? -7.748 -1.089 0.123 1.00 91.38 105 TYR A CA 1
ATOM 777 C C . TYR A 1 105 ? -7.436 -1.118 1.621 1.00 91.38 105 TYR A C 1
ATOM 779 O O . TYR A 1 105 ? -6.374 -1.609 2.002 1.00 91.38 105 TYR A O 1
ATOM 787 N N . CYS A 1 106 ? -8.325 -0.633 2.495 1.00 92.25 106 CYS A N 1
ATOM 788 C CA . CYS A 1 106 ? -8.074 -0.621 3.939 1.00 92.25 106 CYS A CA 1
ATOM 789 C C . CYS A 1 106 ? -7.749 -2.027 4.465 1.00 92.25 106 CYS A C 1
ATOM 791 O O . CYS A 1 106 ? -6.772 -2.214 5.192 1.00 92.25 106 CYS A O 1
ATOM 793 N N . THR A 1 107 ? -8.505 -3.033 4.020 1.00 91.06 107 THR A N 1
ATOM 794 C CA . THR A 1 107 ? -8.340 -4.427 4.451 1.00 91.06 107 THR A CA 1
ATOM 795 C C . THR A 1 107 ? -7.180 -5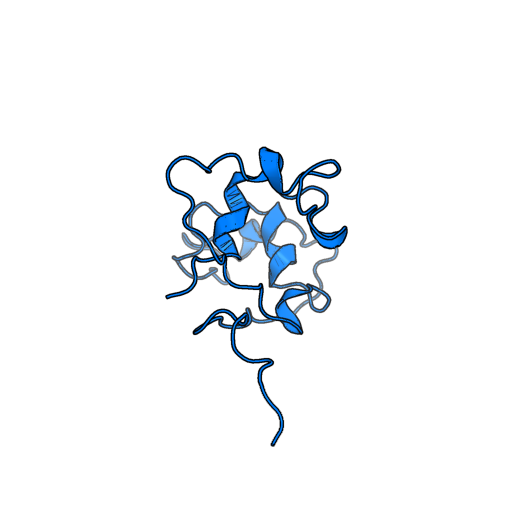.158 3.780 1.00 91.06 107 THR A C 1
ATOM 797 O O . THR A 1 107 ? -6.911 -6.308 4.119 1.00 91.06 107 THR A O 1
ATOM 800 N N . LEU A 1 108 ? -6.473 -4.515 2.843 1.00 89.81 108 LEU A N 1
ATOM 801 C CA . LEU A 1 108 ? -5.242 -5.065 2.273 1.00 89.81 108 LEU A CA 1
ATOM 802 C C . LEU A 1 108 ? -4.123 -5.086 3.316 1.00 89.81 108 LEU A C 1
ATOM 804 O O . LEU A 1 108 ? -3.335 -6.028 3.374 1.00 89.81 108 LEU A O 1
ATOM 808 N N . CYS A 1 109 ? -4.070 -4.027 4.123 1.00 90.19 109 CYS A N 1
ATOM 809 C CA . CYS A 1 109 ? -3.079 -3.854 5.169 1.00 90.19 109 CYS A CA 1
ATOM 810 C C . CYS A 1 109 ? -3.662 -4.112 6.548 1.00 90.19 109 CYS A C 1
ATOM 812 O O . CYS A 1 109 ? -2.917 -4.591 7.382 1.00 90.19 109 CYS A O 1
ATOM 814 N N . HIS A 1 110 ? -4.936 -3.792 6.808 1.00 91.44 110 HIS A N 1
ATOM 815 C CA . HIS A 1 110 ? -5.572 -3.910 8.122 1.00 91.44 110 HIS A CA 1
ATOM 816 C C . HIS A 1 110 ? -6.505 -5.115 8.206 1.00 91.44 110 HIS A C 1
ATOM 818 O O . HIS A 1 110 ? -7.589 -5.100 7.629 1.00 91.44 110 HIS A O 1
ATOM 824 N N . THR A 1 111 ? -6.132 -6.143 8.963 1.00 86.06 111 THR A N 1
ATOM 825 C CA . THR A 1 111 ? -7.001 -7.305 9.206 1.00 86.06 111 THR A CA 1
ATOM 826 C C . THR A 1 111 ? -7.570 -7.278 10.625 1.00 86.06 111 THR A C 1
ATOM 828 O O . THR A 1 111 ? -6.928 -6.713 11.517 1.00 86.06 111 THR A O 1
ATOM 831 N N . PRO A 1 112 ? -8.755 -7.870 10.873 1.00 82.25 112 PRO A N 1
ATOM 832 C CA . PRO A 1 112 ? -9.246 -8.079 12.232 1.00 82.25 112 PRO A CA 1
ATOM 833 C C . PRO A 1 112 ? -8.198 -8.787 13.091 1.00 82.25 112 PRO A C 1
ATOM 835 O O . PRO A 1 112 ? -7.469 -9.650 12.595 1.00 82.25 112 PRO A O 1
ATOM 838 N N . ALA A 1 113 ? -8.120 -8.413 14.367 1.00 75.25 113 ALA A N 1
ATOM 839 C CA . ALA A 1 113 ? -7.419 -9.227 15.348 1.00 75.25 113 ALA A CA 1
ATOM 840 C C . ALA A 1 113 ? -8.070 -10.623 15.411 1.00 75.25 113 ALA A C 1
ATOM 842 O O . ALA A 1 113 ? -9.292 -10.737 15.274 1.00 75.25 113 ALA A O 1
ATOM 843 N N . ALA A 1 114 ? -7.241 -11.659 15.558 1.00 60.81 114 ALA A N 1
ATOM 844 C CA . ALA A 1 114 ? -7.686 -13.042 15.713 1.00 60.81 114 ALA A CA 1
ATOM 845 C C . ALA A 1 114 ? -8.344 -13.288 17.080 1.00 60.81 114 ALA A C 1
ATOM 847 O O . ALA A 1 114 ? -7.948 -12.617 18.063 1.00 60.81 114 ALA A O 1
#

Secondary structure (DSSP, 8-state):
----S-SSB-TT--PPPPPSS--TT---THHHH-TTT-SSPPPGGGTT--GGGTHHHHSTT-GGGTSPPBPBSS--TT---THHHHSTTSSSPPPGGGTT--GGGHHHH--B--

Foldseek 3Di:
DDDDPPQWAPDPDDQDEADPDDCVVPLQVCCQQVCVDHVNHDPPVCPPPHSVCCCCRHHPPNPSNPGQHTEDQDDCVVPLVVCCQQNPPHVNHDPPSCPPPDSVCPCVRYHHDD

Organism: NCBI:txid3056748

Sequence (114 aa):
MLLGAFAWQQEGWKTPPVIAHGVEGQETCLMCHNPDGGMVPAPATHTERPNEICLWCHAEDAAVQTTAPPAMPHGVEGQEDCGMCHGAEGMKPMPADHEGRDKQYCTLCHTPAA

pLDDT: mean 87.62, std 13.77, range [35.94, 97.31]